Protein AF-A0A3D2INI3-F1 (afdb_monomer)

Solvent-accessible surface area (backbone atoms only — not comparable to full-atom values): 4579 Å² total; per-residue (Å²): 120,68,61,53,59,48,37,54,51,47,72,72,48,58,86,78,36,74,48,77,46,78,47,59,30,53,51,94,50,77,87,44,48,67,63,49,56,60,39,42,76,74,71,52,78,65,35,45,72,65,56,49,52,52,52,40,46,75,40,37,31,42,80,78,48,76,50,73,60,83,41,40,34,40,38,36,31,30,52,97

Sequence (80 aa):
QEVKVLNEARRILKEDRVLFMMHLIKADAWYGRLLQESMGIGGIKFWTKDESNKLFKQAGFKVDEQITRGIVCFTRLRVS

Nearest PDB structures (foldseek):
  8bgt-assembly1_A  TM=7.454E-01  e=5.129E-03  Photorhabdus laumondii subsp. laumondii TTO1
  8bid-assembly2_D  TM=7.395E-01  e=5.474E-03  Photorhabdus laumondii subsp. laumondii TTO1
  5wp4-assembly1_A  TM=7.563E-01  e=3.516E-01  Arabidopsis thaliana
  4kri-assembly1_A  TM=6.484E-01  e=2.540E-01  Haemonchus contortus
  4kri-assembly3_C  TM=6.375E-01  e=3.752E-01  Haemonchus contortus

Mean predicted aligned error: 6.2 Å

Radius of gyration: 13.48 Å; Cα contacts (8 Å, |Δi|>4): 110; chains: 1; bounding box: 28×24×33 Å

Foldseek 3Di:
DVLVVLLVVLVPDDAFDKDKDKDFADFPDPVCVVVVVVVVVVVHDHHHPVRVCVSCVVSQWDWDDWDDDGRIIITMIGGD

Structure (mmCIF, N/CA/C/O backbone):
data_AF-A0A3D2INI3-F1
#
_entry.id   AF-A0A3D2INI3-F1
#
loop_
_atom_site.group_PDB
_atom_site.id
_atom_site.type_symbol
_atom_site.label_atom_id
_atom_site.label_alt_id
_atom_site.label_comp_id
_atom_site.label_asym_id
_atom_site.label_entity_id
_atom_site.label_seq_id
_atom_site.pdbx_PDB_ins_code
_atom_site.Cartn_x
_atom_site.Cartn_y
_atom_site.Cartn_z
_atom_site.occupancy
_atom_site.B_iso_or_equiv
_atom_site.auth_seq_id
_atom_site.auth_comp_id
_atom_site.auth_asym_id
_atom_site.auth_atom_id
_atom_site.pdbx_PDB_model_num
ATOM 1 N N . GLN A 1 1 ? 5.328 15.239 2.026 1.00 59.53 1 GLN A N 1
ATOM 2 C CA . GLN A 1 1 ? 3.929 15.653 1.743 1.00 59.53 1 GLN A CA 1
ATOM 3 C C . GLN A 1 1 ? 3.006 14.456 1.485 1.00 59.53 1 GLN A C 1
ATOM 5 O O . GLN A 1 1 ? 1.805 14.573 1.646 1.00 59.53 1 GLN A O 1
ATOM 10 N N . GLU A 1 2 ? 3.545 13.297 1.128 1.00 66.69 2 GLU A N 1
ATOM 11 C CA . GLU A 1 2 ? 2.855 12.132 0.573 1.00 66.69 2 GLU A CA 1
ATOM 12 C C . GLU A 1 2 ? 2.118 11.325 1.646 1.00 66.69 2 GLU A C 1
ATOM 14 O O . GLU A 1 2 ? 0.963 10.947 1.463 1.00 66.69 2 GLU A O 1
ATOM 19 N N . VAL A 1 3 ? 2.733 11.178 2.825 1.00 80.19 3 VAL A N 1
ATOM 20 C CA . VAL A 1 3 ? 2.074 10.594 4.005 1.00 80.19 3 VAL A CA 1
ATOM 21 C C . VAL A 1 3 ? 0.855 11.429 4.422 1.00 80.19 3 VAL A C 1
ATOM 23 O O . VAL A 1 3 ? -0.074 10.887 5.002 1.00 80.19 3 VAL A O 1
ATOM 26 N N . LYS A 1 4 ? 0.783 12.723 4.060 1.00 90.38 4 LYS A N 1
ATOM 27 C CA . LYS A 1 4 ? -0.378 13.577 4.365 1.00 90.38 4 LYS A CA 1
ATOM 28 C C . LYS A 1 4 ? -1.661 13.017 3.755 1.00 90.38 4 LYS A C 1
ATOM 30 O O . LYS A 1 4 ? -2.665 12.968 4.446 1.00 90.38 4 LYS A O 1
ATOM 35 N N . VAL A 1 5 ? -1.633 12.568 2.496 1.00 91.50 5 VAL A N 1
ATOM 36 C CA . VAL A 1 5 ? -2.830 12.024 1.827 1.00 91.50 5 VAL A CA 1
ATOM 37 C C . VAL A 1 5 ? -3.296 10.745 2.518 1.00 91.50 5 VAL A C 1
ATOM 39 O O . VAL A 1 5 ? -4.482 10.594 2.795 1.00 91.50 5 VAL A O 1
ATOM 42 N N . LEU A 1 6 ? -2.360 9.856 2.861 1.00 93.69 6 LEU A N 1
ATOM 43 C CA . LEU A 1 6 ? -2.672 8.630 3.596 1.00 93.69 6 LEU A CA 1
ATOM 44 C C . LEU A 1 6 ? -3.195 8.935 5.009 1.00 93.69 6 LEU A C 1
ATOM 46 O O . LEU A 1 6 ? -4.169 8.328 5.443 1.00 93.69 6 LEU A O 1
ATOM 50 N N . ASN A 1 7 ? -2.613 9.916 5.699 1.00 93.62 7 ASN A N 1
ATOM 51 C CA . ASN A 1 7 ? -3.063 10.349 7.021 1.00 93.62 7 ASN A CA 1
ATOM 52 C C . ASN A 1 7 ? -4.469 10.956 6.980 1.00 93.62 7 ASN A C 1
ATOM 54 O O . ASN A 1 7 ? -5.284 10.646 7.843 1.00 93.62 7 ASN A O 1
ATOM 58 N N . GLU A 1 8 ? -4.779 11.781 5.978 1.00 93.75 8 GLU A N 1
ATOM 59 C CA . GLU A 1 8 ? -6.127 12.329 5.801 1.00 93.75 8 GLU A CA 1
ATOM 60 C C . GLU A 1 8 ? -7.138 11.233 5.454 1.00 93.75 8 GLU A C 1
ATOM 62 O O . GLU A 1 8 ? -8.241 11.226 5.999 1.00 93.75 8 GLU A O 1
ATOM 67 N N . ALA A 1 9 ? -6.755 10.259 4.621 1.00 93.38 9 ALA A N 1
ATOM 68 C CA . ALA A 1 9 ? -7.591 9.092 4.357 1.00 93.38 9 ALA A CA 1
ATOM 69 C C . ALA A 1 9 ? -7.861 8.304 5.649 1.00 93.38 9 ALA A C 1
ATOM 71 O O . ALA A 1 9 ? -9.014 7.998 5.951 1.00 93.38 9 ALA A O 1
ATOM 72 N N . ARG A 1 10 ? -6.825 8.040 6.458 1.00 92.12 10 ARG A N 1
ATOM 73 C CA . ARG A 1 10 ? -6.969 7.363 7.755 1.00 92.12 10 ARG A CA 1
ATOM 74 C C . ARG A 1 10 ? -7.863 8.148 8.708 1.00 92.12 10 ARG A C 1
ATOM 76 O O . 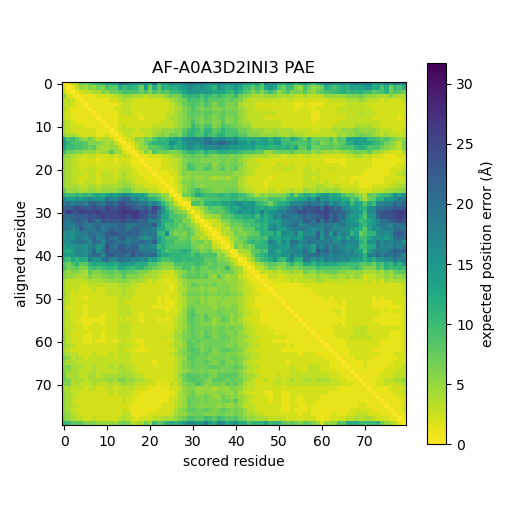ARG A 1 10 ? -8.710 7.549 9.351 1.00 92.12 10 ARG A O 1
ATOM 83 N N . ARG A 1 11 ? -7.714 9.474 8.779 1.00 91.81 11 ARG A N 1
ATOM 84 C CA . ARG A 1 11 ? -8.506 10.344 9.663 1.00 91.81 11 ARG A CA 1
ATOM 85 C C . ARG A 1 11 ? -10.012 10.246 9.394 1.00 91.81 11 ARG A C 1
ATOM 87 O O . ARG A 1 11 ? -10.802 10.416 10.317 1.00 91.81 11 ARG A O 1
ATOM 94 N N . ILE A 1 12 ? -10.411 10.018 8.143 1.00 92.06 12 ILE A N 1
ATOM 95 C CA . ILE A 1 12 ? -11.824 9.958 7.730 1.00 92.06 12 ILE A CA 1
ATOM 96 C C . ILE A 1 12 ? -12.390 8.532 7.850 1.00 92.06 12 ILE A C 1
ATOM 98 O O . ILE A 1 12 ? -13.591 8.349 8.065 1.00 92.06 12 ILE A O 1
ATOM 102 N N . LEU A 1 13 ? -11.544 7.510 7.721 1.00 91.19 13 LEU A N 1
ATOM 103 C CA . LEU A 1 13 ? -11.944 6.111 7.843 1.00 91.19 13 LEU A CA 1
ATOM 104 C C . LEU A 1 13 ? -12.119 5.728 9.321 1.00 91.19 13 LEU A C 1
ATOM 106 O O . LEU A 1 13 ? -11.196 5.842 10.119 1.00 91.19 13 LEU A O 1
ATOM 110 N N . LYS A 1 14 ? -13.311 5.233 9.684 1.00 79.25 14 LYS A N 1
ATOM 111 C CA . LYS A 1 14 ? -13.553 4.619 11.005 1.00 79.25 14 LYS A CA 1
ATOM 112 C C . LYS A 1 14 ? -12.678 3.366 11.184 1.00 79.25 14 LYS A C 1
ATOM 114 O O . LYS A 1 14 ? -12.229 2.788 10.193 1.00 79.25 14 LYS A O 1
ATOM 119 N N . GLU A 1 15 ? -12.490 2.925 12.427 1.00 76.50 15 GLU A N 1
ATOM 120 C CA . GLU A 1 15 ? -11.778 1.675 12.736 1.00 76.50 15 GLU A CA 1
ATOM 121 C C . GLU A 1 15 ? -12.335 0.487 11.926 1.00 76.50 15 GLU A C 1
ATOM 123 O O . GLU A 1 15 ? -13.520 0.450 11.574 1.00 76.50 15 GLU A O 1
ATOM 128 N N . ASP A 1 16 ? -11.442 -0.433 11.547 1.00 77.56 16 ASP A N 1
ATOM 129 C CA . ASP A 1 16 ? -11.692 -1.609 10.698 1.00 77.56 16 ASP A CA 1
ATOM 130 C C . ASP A 1 16 ? -12.237 -1.348 9.283 1.00 77.56 16 ASP A C 1
ATOM 132 O O . ASP A 1 16 ? -12.591 -2.282 8.552 1.00 77.56 16 ASP A O 1
ATOM 136 N N . ARG A 1 17 ? -12.266 -0.089 8.830 1.00 89.88 17 ARG A N 1
ATOM 137 C CA . ARG A 1 17 ? -12.644 0.235 7.450 1.00 89.88 17 ARG A CA 1
ATOM 138 C C . ARG A 1 17 ? -11.507 -0.018 6.467 1.00 89.88 17 ARG A C 1
ATOM 140 O O . ARG A 1 17 ? -10.323 -0.038 6.806 1.00 89.88 17 ARG A O 1
ATOM 147 N N . VAL A 1 18 ? -11.921 -0.222 5.220 1.00 93.56 18 VAL A N 1
ATOM 148 C CA . VAL A 1 18 ? -11.064 -0.627 4.111 1.00 93.56 18 VAL A CA 1
ATOM 149 C C . VAL A 1 18 ? -10.876 0.534 3.138 1.00 93.56 18 VAL A C 1
ATOM 151 O O . VAL A 1 18 ? -11.843 1.199 2.769 1.00 93.56 18 VAL A O 1
ATOM 154 N N . LEU A 1 19 ? -9.640 0.733 2.686 1.00 95.31 19 LEU A N 1
ATOM 155 C CA . LEU A 1 19 ? -9.279 1.603 1.572 1.00 95.31 19 LEU A CA 1
ATOM 156 C C . LEU A 1 19 ? -8.764 0.741 0.418 1.00 95.31 19 LEU A C 1
ATOM 158 O O . LEU A 1 19 ? -7.770 0.032 0.560 1.00 95.31 19 LEU A O 1
ATOM 162 N N . PHE A 1 20 ? -9.422 0.822 -0.735 1.00 95.62 20 PHE A N 1
ATOM 163 C CA . PHE A 1 20 ? -8.897 0.276 -1.983 1.00 95.62 20 PHE A CA 1
ATOM 164 C C . PHE A 1 20 ? -8.218 1.385 -2.772 1.00 95.62 20 PHE A C 1
ATOM 166 O O . PHE A 1 20 ? -8.810 2.436 -3.008 1.00 95.62 20 PHE A O 1
ATOM 173 N N . MET A 1 21 ? -6.980 1.145 -3.187 1.00 94.50 21 MET A N 1
ATOM 174 C CA . MET A 1 21 ? -6.181 2.128 -3.904 1.00 94.50 21 MET A CA 1
ATOM 175 C C . MET A 1 21 ? -5.472 1.494 -5.096 1.00 94.50 21 MET A C 1
ATOM 177 O O . MET A 1 21 ? -4.926 0.395 -4.999 1.00 94.50 21 MET A O 1
ATOM 181 N N . MET A 1 22 ? -5.445 2.227 -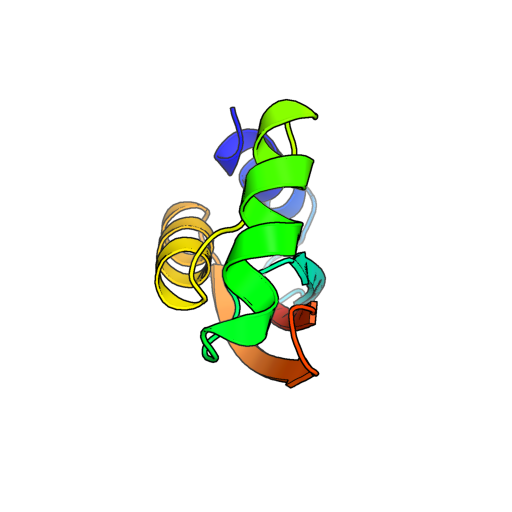6.206 1.00 95.12 22 MET A N 1
ATOM 182 C CA . MET A 1 22 ? -4.590 1.951 -7.354 1.00 95.12 22 MET A CA 1
ATOM 183 C C . MET A 1 22 ? -3.414 2.927 -7.331 1.00 95.12 22 MET A C 1
ATOM 185 O O . MET A 1 22 ? -3.617 4.134 -7.209 1.00 95.12 22 MET A O 1
ATOM 189 N N . HIS A 1 23 ? -2.189 2.420 -7.446 1.00 91.44 23 HIS A N 1
ATOM 190 C CA . HIS A 1 23 ? -0.984 3.247 -7.525 1.00 91.44 23 HIS A CA 1
ATOM 191 C C . HIS A 1 23 ? 0.021 2.670 -8.516 1.00 91.44 23 HIS A C 1
ATOM 193 O O . HIS A 1 23 ? -0.016 1.483 -8.843 1.00 91.44 23 HIS A O 1
ATOM 199 N N . LEU A 1 24 ? 0.896 3.535 -9.023 1.00 88.62 24 LEU A N 1
ATOM 200 C CA . LEU A 1 24 ? 1.945 3.148 -9.956 1.00 88.62 24 LEU A CA 1
ATOM 201 C C . LEU A 1 24 ? 3.206 2.755 -9.184 1.00 88.62 24 LEU A C 1
ATOM 203 O O . LEU A 1 24 ? 3.683 3.515 -8.339 1.00 88.62 24 LEU A O 1
ATOM 207 N N . ILE A 1 25 ? 3.758 1.587 -9.507 1.00 89.88 25 ILE A N 1
ATOM 208 C CA . ILE A 1 25 ? 4.998 1.079 -8.922 1.00 89.88 25 ILE A CA 1
ATOM 209 C C . ILE A 1 25 ? 6.114 0.954 -9.960 1.00 89.88 25 ILE A C 1
ATOM 211 O O . ILE A 1 25 ? 5.873 0.923 -11.171 1.00 89.88 25 ILE A O 1
ATOM 215 N N . LYS A 1 26 ? 7.359 0.876 -9.484 1.00 84.81 26 LYS A N 1
ATOM 216 C CA . LYS A 1 26 ? 8.514 0.574 -10.333 1.00 84.81 26 LYS A CA 1
ATOM 217 C C . LYS A 1 26 ? 8.312 -0.771 -11.035 1.00 84.81 26 LYS A C 1
ATOM 219 O O . LYS A 1 26 ? 7.858 -1.725 -10.411 1.00 84.81 26 LYS A O 1
ATOM 224 N N . ALA A 1 27 ? 8.622 -0.826 -12.330 1.00 74.50 27 ALA A N 1
ATOM 225 C CA . ALA A 1 27 ? 8.537 -2.062 -13.103 1.00 74.50 27 ALA A CA 1
ATOM 226 C C . ALA A 1 27 ? 9.623 -3.055 -12.653 1.00 74.50 27 ALA A C 1
ATOM 228 O O . ALA A 1 27 ? 10.782 -2.665 -12.497 1.00 74.50 27 ALA A O 1
ATOM 229 N N . ASP A 1 28 ? 9.270 -4.336 -12.522 1.00 66.69 28 ASP A N 1
ATOM 230 C CA . ASP A 1 28 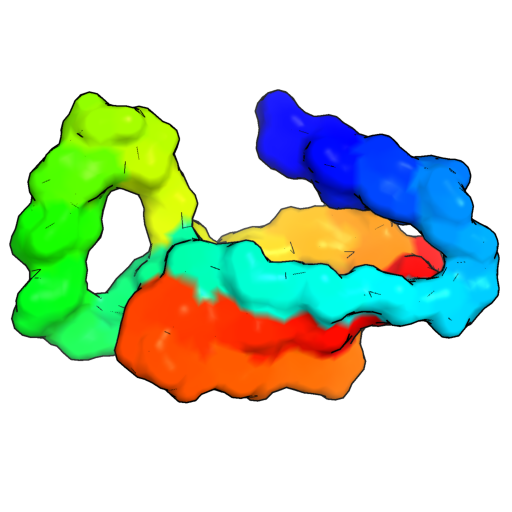? 10.237 -5.399 -12.206 1.00 66.69 28 ASP A CA 1
ATOM 231 C C . ASP A 1 28 ? 11.181 -5.697 -13.391 1.00 66.69 28 ASP A C 1
ATOM 233 O O . ASP A 1 28 ? 12.329 -6.096 -13.199 1.00 66.69 28 ASP A O 1
ATOM 237 N N . ALA A 1 29 ? 10.722 -5.464 -14.628 1.00 62.84 29 ALA A N 1
ATOM 238 C CA . ALA A 1 29 ? 11.470 -5.732 -15.857 1.00 62.84 29 ALA A CA 1
ATOM 239 C C . ALA A 1 29 ? 12.122 -4.471 -16.455 1.00 62.84 29 ALA A C 1
ATOM 241 O O . ALA A 1 29 ? 11.535 -3.386 -16.476 1.00 62.84 29 ALA A O 1
ATOM 242 N N . TRP A 1 30 ? 13.324 -4.646 -17.019 1.00 55.12 30 TRP A N 1
ATOM 243 C CA . TRP A 1 30 ? 14.167 -3.575 -17.573 1.00 55.12 30 TRP A CA 1
ATOM 244 C C . TRP A 1 30 ? 13.470 -2.714 -18.645 1.00 55.12 30 TRP A C 1
ATOM 246 O O . TRP A 1 30 ? 13.699 -1.508 -18.704 1.00 55.12 30 TRP A O 1
ATOM 256 N N . TYR A 1 31 ? 12.558 -3.305 -19.426 1.00 52.22 31 TYR A N 1
ATOM 257 C CA . TYR A 1 31 ? 11.844 -2.648 -20.528 1.00 52.22 31 TYR A CA 1
ATOM 258 C C . TYR A 1 31 ? 10.882 -1.531 -20.062 1.00 52.22 31 TYR A C 1
ATOM 260 O O . TYR A 1 31 ? 10.517 -0.658 -20.842 1.00 52.22 31 TYR A O 1
ATOM 268 N N . GLY A 1 32 ? 10.508 -1.501 -18.774 1.00 56.84 32 GLY A N 1
ATOM 269 C CA . GLY A 1 32 ? 9.679 -0.440 -18.187 1.00 56.84 32 GLY A CA 1
ATOM 270 C C . GLY A 1 32 ? 10.453 0.747 -17.594 1.00 56.84 32 GLY A C 1
ATOM 271 O O . GLY A 1 32 ? 9.836 1.773 -17.310 1.00 56.84 32 GLY A O 1
ATOM 272 N N . ARG A 1 33 ? 11.780 0.644 -17.401 1.00 61.03 33 ARG A N 1
ATOM 273 C CA . ARG A 1 33 ? 12.572 1.706 -16.742 1.00 61.03 33 ARG A CA 1
ATOM 274 C C . ARG A 1 33 ? 12.698 2.968 -17.587 1.00 61.03 33 ARG A C 1
ATOM 276 O O . ARG A 1 33 ? 12.511 4.048 -17.049 1.00 61.03 33 ARG A O 1
ATOM 283 N N . LEU A 1 34 ? 12.908 2.836 -18.897 1.00 61.28 34 LEU A N 1
ATOM 284 C CA . LEU A 1 34 ? 13.038 3.978 -19.816 1.00 61.28 34 LEU A CA 1
ATOM 285 C C . LEU A 1 34 ? 11.767 4.846 -19.866 1.00 61.28 34 LEU A C 1
ATOM 287 O O . LEU A 1 34 ? 11.841 6.073 -19.809 1.00 61.28 34 LEU A O 1
ATOM 291 N N . LEU A 1 35 ? 10.587 4.218 -19.898 1.00 63.75 35 LEU A N 1
ATOM 292 C CA . LEU A 1 35 ? 9.312 4.941 -19.825 1.00 63.75 35 LEU A CA 1
ATOM 293 C C . LEU A 1 35 ? 9.119 5.605 -18.454 1.00 63.75 35 LEU A C 1
ATOM 295 O O . LEU A 1 35 ? 8.705 6.761 -18.393 1.00 63.75 35 LEU A O 1
ATOM 299 N N . GLN A 1 36 ? 9.472 4.932 -17.354 1.00 61.69 36 GLN A N 1
ATOM 300 C CA . GLN A 1 36 ? 9.369 5.526 -16.016 1.00 61.69 36 GLN A CA 1
ATOM 301 C C . GLN A 1 36 ? 10.343 6.687 -15.791 1.00 61.69 36 GLN A C 1
ATOM 303 O O . GLN A 1 36 ? 9.964 7.674 -15.165 1.00 61.69 36 GLN A O 1
ATOM 308 N N . GLU A 1 37 ? 11.562 6.612 -16.324 1.00 64.25 37 GLU A N 1
ATOM 309 C CA . GLU A 1 37 ? 12.551 7.692 -16.246 1.00 64.25 37 GLU A CA 1
ATOM 310 C C . GLU A 1 37 ? 12.053 8.958 -16.959 1.00 64.25 37 GLU A C 1
ATOM 312 O O . GLU A 1 37 ? 12.135 10.047 -16.390 1.00 64.25 37 GLU A O 1
ATOM 317 N N . SER A 1 38 ? 11.421 8.824 -18.134 1.00 60.22 38 SER A N 1
ATOM 318 C CA . SER A 1 38 ? 10.793 9.966 -18.822 1.00 60.22 38 SER A CA 1
ATOM 319 C C . SER A 1 38 ? 9.602 10.566 -18.057 1.00 60.22 38 SER A C 1
ATOM 321 O O . SER A 1 38 ? 9.421 11.782 -18.049 1.00 60.22 38 SER A O 1
ATOM 323 N N . MET A 1 39 ? 8.816 9.744 -17.352 1.00 61.59 39 MET A N 1
ATOM 324 C CA . MET A 1 39 ? 7.676 10.207 -16.545 1.00 61.59 39 MET A CA 1
ATOM 325 C C . MET A 1 39 ? 8.103 10.817 -15.201 1.00 61.59 39 MET A C 1
ATOM 327 O O . MET A 1 39 ? 7.394 11.670 -14.663 1.00 61.59 39 MET A O 1
ATOM 331 N N . GLY A 1 40 ? 9.276 10.438 -14.682 1.00 59.38 40 GLY A N 1
ATOM 332 C CA . GLY A 1 40 ? 9.896 11.068 -13.514 1.00 59.38 40 GLY A CA 1
ATOM 333 C C . GLY A 1 40 ? 10.192 12.555 -13.734 1.00 59.38 40 GLY A C 1
ATOM 334 O O . GLY A 1 40 ? 10.019 13.356 -12.817 1.00 59.38 40 GLY A O 1
ATOM 335 N N . ILE A 1 41 ? 10.532 12.944 -14.969 1.00 59.47 41 ILE A N 1
ATOM 336 C CA . ILE A 1 41 ? 10.732 14.349 -15.372 1.00 59.47 41 ILE A CA 1
ATOM 337 C C . ILE A 1 41 ? 9.413 15.145 -15.295 1.00 59.47 41 ILE A C 1
ATOM 339 O O . ILE A 1 41 ? 9.425 16.337 -15.004 1.00 59.47 41 ILE A O 1
ATOM 343 N N . GL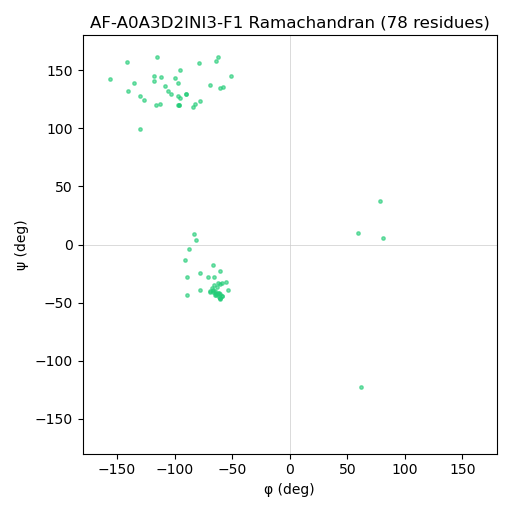Y A 1 42 ? 8.264 14.481 -15.465 1.00 65.06 42 GLY A N 1
ATOM 344 C CA . GLY A 1 42 ? 6.925 15.064 -15.314 1.00 65.06 42 GLY A CA 1
ATOM 345 C C . GLY A 1 42 ? 6.400 15.126 -13.872 1.00 65.06 42 GLY A C 1
ATOM 346 O O . GLY A 1 42 ? 5.218 15.398 -13.674 1.00 65.06 42 GLY A O 1
ATOM 347 N N . GLY A 1 43 ? 7.231 14.837 -12.863 1.00 72.31 43 GLY A N 1
ATOM 348 C CA . GLY A 1 43 ? 6.842 14.865 -11.446 1.00 72.31 43 GLY A CA 1
ATOM 349 C C . GLY A 1 43 ? 6.098 13.616 -10.953 1.00 72.31 43 GLY A C 1
ATOM 350 O O . GLY A 1 43 ? 5.653 13.581 -9.805 1.00 72.31 43 GLY A O 1
ATOM 351 N N . ILE A 1 44 ? 5.971 12.574 -11.783 1.00 76.06 44 ILE A N 1
ATOM 352 C CA . ILE A 1 44 ? 5.341 11.309 -11.390 1.00 76.06 44 ILE A CA 1
ATOM 353 C C . ILE A 1 44 ? 6.376 10.438 -10.681 1.00 76.06 44 ILE A C 1
ATOM 355 O O . ILE A 1 44 ? 7.381 10.030 -11.260 1.00 76.06 44 ILE A O 1
ATOM 359 N N . LYS A 1 45 ? 6.114 10.120 -9.412 1.00 77.88 45 LYS A N 1
ATOM 360 C CA . LYS A 1 45 ? 6.993 9.277 -8.600 1.00 77.88 45 LYS A CA 1
ATOM 361 C C . LYS A 1 45 ? 6.512 7.830 -8.592 1.00 77.88 45 LYS A C 1
ATOM 363 O O . LYS A 1 45 ? 5.419 7.540 -8.112 1.00 77.88 45 LYS A O 1
ATOM 368 N N . PHE A 1 46 ? 7.364 6.928 -9.068 1.00 83.94 46 PHE A N 1
ATOM 369 C CA . PHE A 1 46 ? 7.149 5.485 -8.997 1.00 83.94 46 PHE A CA 1
ATOM 370 C C . PHE A 1 46 ? 7.884 4.930 -7.782 1.00 83.94 46 PHE A C 1
ATOM 372 O O . PHE A 1 46 ? 9.105 5.050 -7.684 1.00 83.94 46 PHE A O 1
ATOM 379 N N . TRP A 1 47 ? 7.152 4.314 -6.862 1.00 86.81 47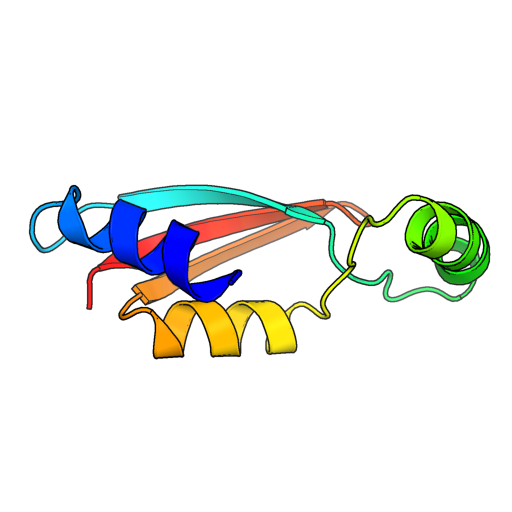 TRP A N 1
ATOM 380 C CA . TRP A 1 47 ? 7.718 3.628 -5.701 1.00 86.81 47 TRP A CA 1
ATOM 381 C C . TRP A 1 47 ? 7.877 2.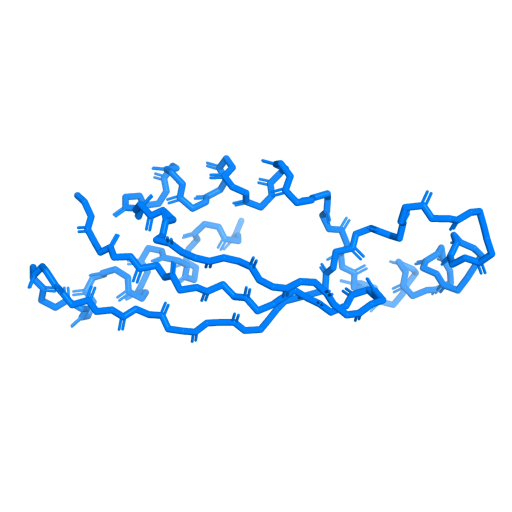139 -6.000 1.00 86.81 47 TRP A C 1
ATOM 383 O O . TRP A 1 47 ? 7.109 1.576 -6.773 1.00 86.81 47 TRP A O 1
ATOM 393 N N . THR A 1 48 ? 8.847 1.453 -5.405 1.00 90.12 48 THR A N 1
ATOM 394 C CA . THR A 1 48 ? 8.764 -0.012 -5.350 1.00 90.12 48 THR A CA 1
ATOM 395 C C . THR A 1 48 ? 7.545 -0.412 -4.520 1.00 90.12 48 THR A C 1
ATOM 397 O O . THR A 1 48 ? 7.069 0.346 -3.670 1.00 90.12 48 THR A O 1
ATOM 400 N N . LYS A 1 49 ? 7.053 -1.637 -4.718 1.00 91.06 49 LYS A N 1
ATOM 401 C CA . LYS A 1 49 ? 5.985 -2.191 -3.876 1.00 91.06 49 LYS A CA 1
ATOM 402 C C . LYS A 1 49 ? 6.340 -2.113 -2.380 1.00 91.06 49 LYS A C 1
ATOM 404 O O . LYS A 1 49 ? 5.491 -1.757 -1.567 1.00 91.06 49 LYS A O 1
ATOM 409 N N . ASP A 1 50 ? 7.601 -2.363 -2.033 1.00 92.38 50 ASP A N 1
ATOM 410 C CA . ASP A 1 50 ? 8.096 -2.296 -0.654 1.00 92.38 50 ASP A CA 1
ATOM 411 C C . ASP A 1 50 ? 8.146 -0.871 -0.098 1.00 92.38 50 ASP A C 1
ATOM 413 O O . ASP A 1 50 ? 7.804 -0.649 1.064 1.00 92.38 50 ASP A O 1
ATOM 417 N N . GLU A 1 51 ? 8.553 0.105 -0.913 1.00 93.12 51 GLU A N 1
ATOM 418 C CA . GLU A 1 51 ? 8.513 1.523 -0.548 1.00 93.12 51 GLU A CA 1
ATOM 419 C C . GLU A 1 51 ? 7.068 1.955 -0.253 1.00 93.12 51 GLU A C 1
ATOM 421 O O . GLU A 1 51 ? 6.810 2.533 0.806 1.00 93.12 51 GLU A O 1
ATOM 426 N N . SER A 1 52 ? 6.112 1.583 -1.111 1.00 93.94 52 SER A N 1
ATOM 427 C CA . SER A 1 52 ? 4.685 1.829 -0.868 1.00 93.94 52 SER A CA 1
ATOM 428 C C . SER A 1 52 ? 4.203 1.172 0.431 1.00 93.94 52 SER A C 1
ATOM 430 O O . SER A 1 52 ? 3.547 1.818 1.245 1.00 93.94 52 SER A O 1
ATOM 432 N N . ASN A 1 53 ? 4.584 -0.083 0.689 1.00 95.62 53 ASN A N 1
ATOM 433 C CA . ASN A 1 53 ? 4.184 -0.804 1.902 1.00 95.62 53 ASN A CA 1
ATOM 434 C C . ASN A 1 53 ? 4.725 -0.160 3.187 1.00 95.62 53 ASN A C 1
ATOM 436 O O . ASN A 1 53 ? 4.021 -0.113 4.199 1.00 95.62 53 ASN A O 1
ATOM 440 N N . LYS A 1 54 ? 5.946 0.388 3.152 1.00 95.38 54 LYS A N 1
ATOM 441 C CA . LYS A 1 54 ? 6.500 1.168 4.269 1.00 95.38 54 LYS A CA 1
ATOM 442 C C . LYS A 1 54 ? 5.682 2.433 4.528 1.00 95.38 54 LYS A C 1
ATOM 444 O O . LYS A 1 54 ? 5.385 2.716 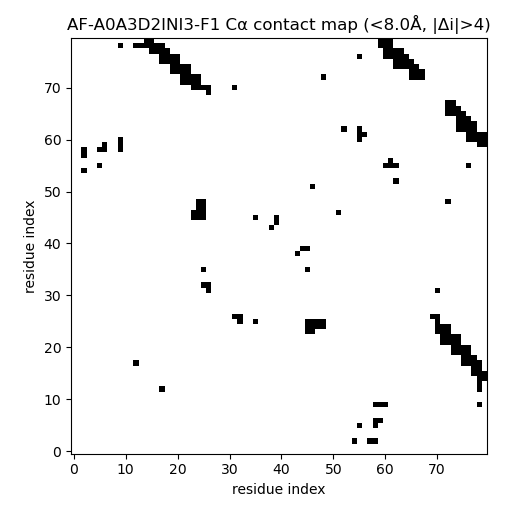5.687 1.00 95.38 54 LYS A O 1
ATOM 449 N N . LEU A 1 55 ? 5.278 3.149 3.476 1.00 95.25 55 LEU A N 1
ATOM 450 C CA . LEU A 1 55 ? 4.439 4.346 3.598 1.00 95.25 55 LEU A CA 1
ATOM 451 C C . LEU A 1 55 ? 3.058 4.018 4.182 1.00 95.25 55 LEU A C 1
ATOM 453 O O . LEU A 1 55 ? 2.600 4.720 5.080 1.00 95.25 55 LEU A O 1
ATOM 457 N N . PHE A 1 56 ? 2.418 2.929 3.740 1.00 95.75 56 PHE A N 1
ATOM 458 C CA . PHE A 1 56 ? 1.129 2.488 4.293 1.00 95.75 56 PHE A CA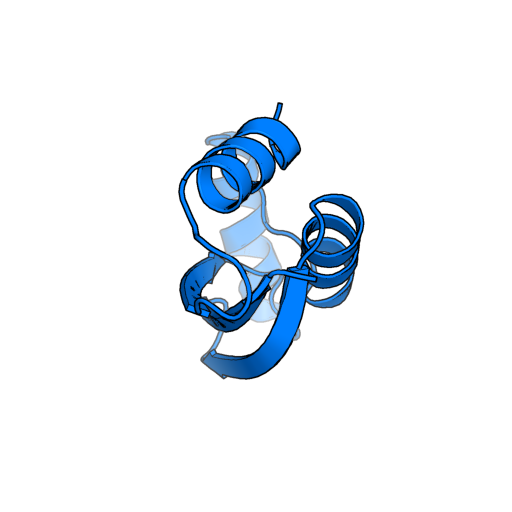 1
ATOM 459 C C . PHE A 1 56 ? 1.233 2.171 5.783 1.00 95.75 56 PHE A C 1
ATOM 461 O O . PHE A 1 56 ? 0.428 2.660 6.573 1.00 95.75 56 PHE A O 1
ATOM 468 N N . LYS A 1 57 ? 2.272 1.428 6.176 1.00 95.38 57 LYS A N 1
ATOM 469 C CA . LYS A 1 57 ? 2.522 1.098 7.580 1.00 95.38 57 LYS A CA 1
ATOM 470 C C . LYS A 1 57 ? 2.751 2.351 8.429 1.00 95.38 57 LYS A C 1
ATOM 472 O O . LYS A 1 57 ? 2.178 2.466 9.506 1.00 95.38 57 LYS A O 1
ATOM 477 N N . GLN A 1 58 ? 3.562 3.295 7.949 1.00 94.62 58 GLN A N 1
ATOM 478 C CA . GLN A 1 58 ? 3.812 4.564 8.644 1.00 94.62 58 GLN A CA 1
ATOM 479 C C . GLN A 1 58 ? 2.541 5.403 8.810 1.00 94.62 58 GLN A C 1
ATOM 481 O O . GLN A 1 58 ? 2.388 6.083 9.819 1.00 94.62 58 GLN A O 1
ATOM 486 N N . ALA A 1 59 ? 1.625 5.331 7.844 1.00 94.38 59 ALA A N 1
ATOM 487 C CA . ALA A 1 59 ? 0.345 6.021 7.893 1.00 94.38 59 ALA A CA 1
ATOM 488 C C . ALA A 1 59 ? -0.727 5.290 8.721 1.00 94.38 59 ALA A C 1
ATOM 490 O O . ALA A 1 59 ? -1.856 5.763 8.762 1.00 94.38 59 ALA A O 1
ATOM 491 N N . GLY A 1 60 ? -0.410 4.166 9.377 1.00 93.94 60 GLY A N 1
ATOM 492 C CA . GLY A 1 60 ? -1.362 3.414 10.201 1.00 93.94 60 GLY A CA 1
ATOM 493 C C . GLY A 1 60 ? -2.331 2.551 9.393 1.00 93.94 60 GLY A C 1
ATOM 494 O O . GLY A 1 60 ? -3.505 2.447 9.744 1.00 93.94 60 GLY A O 1
ATOM 495 N N . PHE A 1 61 ? -1.851 1.954 8.300 1.00 95.38 61 PHE A N 1
ATOM 496 C CA . PHE A 1 61 ? -2.579 0.935 7.553 1.00 95.38 61 PHE A CA 1
ATOM 497 C C . PHE A 1 61 ? -1.847 -0.406 7.555 1.00 95.38 61 PHE A C 1
ATOM 499 O O . PHE A 1 61 ? -0.623 -0.485 7.422 1.00 95.38 61 PHE A O 1
ATOM 506 N N . LYS A 1 62 ? -2.633 -1.480 7.577 1.00 95.69 62 LYS A N 1
ATOM 507 C CA . LYS A 1 62 ? -2.216 -2.839 7.241 1.00 95.69 62 LYS A CA 1
ATOM 508 C C . LYS A 1 62 ? -2.585 -3.148 5.792 1.00 95.69 62 LYS A C 1
ATOM 510 O O . LYS A 1 62 ? -3.674 -2.811 5.335 1.00 95.69 62 LYS A O 1
ATOM 515 N N . VAL A 1 63 ? -1.688 -3.824 5.079 1.00 96.94 63 VAL A N 1
ATOM 516 C CA . VAL A 1 63 ? -1.972 -4.369 3.747 1.00 96.94 63 VAL A CA 1
ATOM 517 C C . VAL A 1 63 ? -2.696 -5.703 3.902 1.00 96.94 63 VAL A C 1
ATOM 519 O O . VAL A 1 63 ? -2.149 -6.631 4.494 1.00 96.94 63 VAL A O 1
ATOM 522 N N . ASP A 1 64 ? -3.904 -5.799 3.356 1.00 96.62 64 ASP A N 1
ATOM 523 C CA . ASP A 1 64 ? -4.667 -7.049 3.312 1.00 96.62 64 ASP A CA 1
ATOM 524 C C . ASP A 1 64 ? -4.369 -7.860 2.055 1.00 96.62 64 ASP A C 1
ATOM 526 O O . ASP A 1 64 ? -4.266 -9.080 2.109 1.00 96.62 64 ASP A O 1
ATOM 530 N N . GLU A 1 65 ? -4.311 -7.186 0.906 1.00 97.19 65 GLU A N 1
ATOM 531 C CA . GLU A 1 65 ? -4.187 -7.832 -0.397 1.00 97.19 65 GLU A CA 1
ATOM 532 C C . GLU A 1 65 ? -3.566 -6.871 -1.410 1.00 97.19 65 GLU A C 1
ATOM 534 O O . GLU A 1 65 ? -3.847 -5.668 -1.392 1.00 97.19 65 GLU A O 1
ATOM 539 N N . GLN A 1 66 ? -2.720 -7.399 -2.298 1.00 97.00 66 GLN A N 1
ATOM 540 C CA . GLN A 1 66 ? -2.105 -6.637 -3.382 1.00 97.00 66 GLN A CA 1
ATOM 541 C C . GLN A 1 66 ? -2.037 -7.447 -4.670 1.00 97.00 66 GLN A C 1
ATOM 543 O O . GLN A 1 66 ? -1.536 -8.570 -4.670 1.00 97.00 66 GLN A O 1
ATOM 548 N N . ILE A 1 67 ? -2.458 -6.832 -5.775 1.00 95.50 67 ILE A N 1
ATOM 549 C CA . ILE A 1 67 ? -2.402 -7.418 -7.116 1.00 95.50 67 ILE A CA 1
ATOM 550 C C . ILE A 1 67 ? -1.668 -6.446 -8.038 1.00 95.50 67 ILE A C 1
ATOM 552 O O . ILE A 1 67 ? -2.077 -5.295 -8.185 1.00 95.50 67 ILE A O 1
ATOM 556 N N . THR A 1 68 ? -0.607 -6.923 -8.686 1.00 92.31 68 THR A N 1
ATOM 557 C CA . THR A 1 68 ? 0.182 -6.138 -9.643 1.00 92.31 68 THR A CA 1
ATOM 558 C C . THR A 1 68 ? -0.114 -6.586 -11.071 1.00 92.31 68 THR A C 1
ATOM 560 O O . THR A 1 68 ? -0.098 -7.779 -11.375 1.00 92.31 68 THR A O 1
ATOM 563 N N . ARG A 1 69 ? -0.359 -5.623 -11.963 1.00 89.31 69 ARG A N 1
ATOM 564 C CA . ARG A 1 69 ? -0.512 -5.818 -13.410 1.00 89.31 69 ARG A CA 1
ATOM 565 C C . ARG A 1 69 ? 0.396 -4.819 -14.131 1.00 89.31 69 ARG A C 1
ATOM 567 O O . ARG A 1 69 ? 0.067 -3.640 -14.245 1.00 89.31 69 ARG A O 1
ATOM 574 N N . GLY A 1 70 ? 1.565 -5.277 -14.581 1.00 85.75 70 GLY A N 1
ATOM 575 C CA . GLY A 1 70 ? 2.599 -4.386 -15.115 1.00 85.75 70 GLY A CA 1
ATOM 576 C C . GLY A 1 70 ? 3.075 -3.395 -14.048 1.00 85.75 70 GLY A C 1
ATOM 577 O O . GLY A 1 70 ? 3.495 -3.807 -12.974 1.00 85.75 70 GLY A O 1
ATOM 578 N N . ILE A 1 71 ? 2.974 -2.093 -14.328 1.00 85.44 71 ILE A N 1
ATOM 579 C CA . ILE A 1 71 ? 3.345 -1.018 -13.387 1.00 85.44 71 ILE A CA 1
ATOM 580 C C . ILE A 1 71 ? 2.204 -0.606 -12.449 1.00 85.44 71 ILE A C 1
ATOM 582 O O . ILE A 1 71 ? 2.394 0.255 -11.596 1.00 85.44 71 ILE A O 1
ATOM 586 N N . VAL A 1 72 ? 1.008 -1.170 -12.618 1.00 89.69 72 VAL A N 1
ATOM 587 C CA . VAL A 1 72 ? -0.172 -0.815 -11.826 1.00 89.69 72 VAL A CA 1
ATOM 588 C C . VAL A 1 72 ? -0.308 -1.788 -10.660 1.00 89.69 72 VAL A C 1
ATOM 590 O O . VAL A 1 72 ? -0.359 -3.002 -10.860 1.00 89.69 72 VAL A O 1
ATOM 593 N N . CYS A 1 73 ? -0.395 -1.259 -9.443 1.00 93.56 73 CYS A N 1
ATOM 594 C CA . CYS A 1 73 ? -0.606 -2.025 -8.222 1.00 93.56 73 CYS A CA 1
ATOM 595 C C . CYS A 1 73 ? -1.948 -1.652 -7.591 1.00 93.56 73 CYS A C 1
ATOM 597 O O . CYS A 1 73 ? -2.179 -0.507 -7.199 1.00 93.56 73 CYS A O 1
ATOM 599 N N . PHE A 1 74 ? -2.824 -2.642 -7.460 1.00 97.06 74 PHE A N 1
ATOM 600 C CA . PHE A 1 74 ? -4.049 -2.550 -6.678 1.00 97.06 74 PHE A CA 1
ATOM 601 C C . PHE A 1 74 ? -3.744 -3.005 -5.258 1.00 97.06 74 PHE A C 1
ATOM 603 O O . PHE A 1 74 ? -3.149 -4.061 -5.059 1.00 97.06 74 PHE A O 1
ATOM 610 N N . THR A 1 75 ? -4.121 -2.206 -4.266 1.00 97.69 75 THR A N 1
ATOM 611 C CA . THR A 1 75 ? -3.873 -2.487 -2.850 1.00 97.69 75 THR A CA 1
ATOM 612 C C . THR A 1 75 ? -5.159 -2.327 -2.051 1.00 97.69 75 THR A C 1
ATOM 614 O O . THR A 1 75 ? -5.800 -1.278 -2.114 1.00 97.69 75 THR A O 1
ATOM 617 N N . ARG A 1 76 ? -5.508 -3.353 -1.272 1.00 97.38 76 ARG A N 1
ATOM 618 C CA . ARG A 1 76 ? -6.519 -3.283 -0.215 1.00 97.38 76 ARG A CA 1
ATOM 619 C C . ARG A 1 76 ? -5.822 -3.027 1.119 1.00 97.38 76 ARG A C 1
ATOM 621 O O . ARG A 1 76 ? -4.990 -3.828 1.545 1.00 97.38 76 ARG A O 1
ATOM 628 N N . LEU A 1 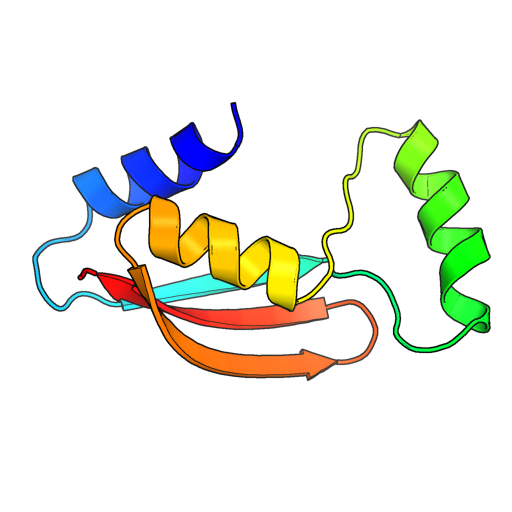77 ? -6.168 -1.920 1.763 1.00 96.50 77 LEU A N 1
ATOM 629 C CA . LEU A 1 77 ? -5.647 -1.484 3.056 1.00 96.50 77 LEU A CA 1
ATOM 630 C C . LEU A 1 77 ? -6.748 -1.546 4.117 1.00 96.50 77 LEU A C 1
ATOM 632 O O . LEU A 1 77 ? -7.891 -1.204 3.822 1.00 96.50 77 LEU A O 1
ATOM 636 N N . ARG A 1 78 ? -6.401 -1.908 5.352 1.00 95.69 78 ARG A N 1
ATOM 637 C CA . ARG A 1 78 ? -7.259 -1.762 6.539 1.00 95.69 78 ARG A CA 1
ATOM 638 C C . ARG A 1 78 ? -6.591 -0.823 7.537 1.00 95.69 78 ARG A C 1
ATOM 640 O O . ARG A 1 78 ? -5.371 -0.874 7.685 1.00 95.69 78 ARG A O 1
ATOM 647 N N . VAL A 1 79 ? -7.368 0.037 8.195 1.00 93.56 79 VAL A N 1
ATOM 648 C CA . VAL A 1 79 ? -6.860 0.896 9.280 1.00 93.56 79 VAL A CA 1
ATOM 649 C C . VAL A 1 79 ? -6.312 0.023 10.417 1.00 93.56 79 VAL A C 1
ATOM 651 O O . VAL A 1 79 ? -6.945 -0.965 10.784 1.00 93.56 79 VAL A O 1
ATOM 654 N N . SER A 1 80 ? -5.132 0.380 10.933 1.00 85.19 80 SER A N 1
ATOM 655 C CA . SER A 1 80 ? -4.474 -0.245 12.089 1.00 85.19 80 SER A CA 1
ATOM 656 C C . SER A 1 80 ? -4.212 0.741 13.222 1.00 85.19 80 SER A C 1
ATOM 658 O O . SER A 1 80 ? -4.038 1.958 12.933 1.00 85.19 80 SER A O 1
#

Secondary structure (DSSP, 8-state):
-HHHHHHHHHHHSPTT-EEEEEEEB--SSGGGHHHHHHHHHTTPPPBPHHHHHHHHHHTTEEEEEEEEETTEEEEEEEE-

pLDDT: mean 84.49, std 13.52, range [52.22, 97.69]